Protein AF-A0A395J8V4-F1 (afdb_monomer)

Org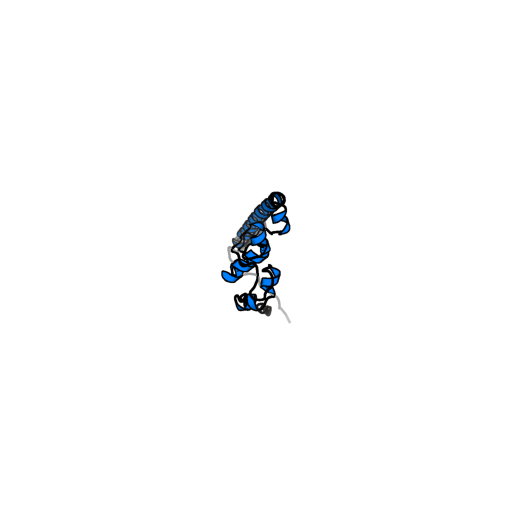anism: NCBI:txid38457

Structure (mmCIF, N/CA/C/O backbone):
data_AF-A0A395J8V4-F1
#
_entry.id   AF-A0A395J8V4-F1
#
loop_
_atom_site.group_PDB
_atom_site.id
_atom_site.type_symbol
_atom_site.label_atom_id
_atom_site.label_alt_id
_atom_site.label_comp_id
_atom_site.label_asym_id
_atom_site.label_entity_id
_atom_site.label_seq_id
_atom_site.pdbx_PDB_ins_code
_atom_site.Cartn_x
_atom_site.Cartn_y
_atom_site.Cartn_z
_atom_site.occupancy
_atom_site.B_iso_or_equiv
_atom_site.auth_seq_id
_atom_site.auth_comp_id
_atom_site.auth_asym_id
_atom_site.auth_atom_id
_atom_site.pdbx_PDB_model_num
ATOM 1 N N . MET A 1 1 ? 43.196 -47.792 -77.138 1.00 45.50 1 MET A N 1
ATOM 2 C CA . MET A 1 1 ? 43.009 -47.486 -75.701 1.00 45.50 1 MET A CA 1
ATOM 3 C C . MET A 1 1 ? 43.661 -46.152 -75.374 1.00 45.50 1 MET A C 1
ATOM 5 O O . MET A 1 1 ? 44.877 -46.075 -75.464 1.00 45.50 1 MET A O 1
ATOM 9 N N . ARG A 1 2 ? 42.881 -45.122 -75.016 1.00 33.94 2 ARG A N 1
ATOM 10 C CA . ARG A 1 2 ? 43.327 -43.952 -74.234 1.00 33.94 2 ARG A CA 1
ATOM 11 C C . ARG A 1 2 ? 42.113 -43.360 -73.506 1.00 33.94 2 ARG A C 1
ATOM 13 O O . ARG A 1 2 ? 41.144 -42.971 -74.145 1.00 33.94 2 ARG A O 1
ATOM 20 N N . SER A 1 3 ? 42.177 -43.406 -72.178 1.00 44.69 3 SER A N 1
ATOM 21 C CA . SER A 1 3 ? 41.243 -42.825 -71.207 1.00 44.69 3 SER A CA 1
ATOM 22 C C . SER A 1 3 ? 41.656 -41.383 -70.915 1.00 44.69 3 SER A C 1
ATOM 24 O O . SER A 1 3 ? 42.857 -41.133 -70.825 1.00 44.69 3 SER A O 1
ATOM 26 N N . ILE A 1 4 ? 40.704 -40.459 -70.753 1.00 40.88 4 ILE A N 1
ATOM 27 C CA . ILE A 1 4 ? 40.959 -39.134 -70.163 1.00 40.88 4 ILE A CA 1
ATOM 28 C C . ILE A 1 4 ? 39.671 -38.579 -69.535 1.00 40.88 4 ILE A C 1
ATOM 30 O O . ILE A 1 4 ? 38.987 -37.727 -70.093 1.00 40.88 4 ILE A O 1
ATOM 34 N N . TYR A 1 5 ? 39.334 -39.080 -68.346 1.00 48.12 5 TYR A N 1
ATOM 35 C CA . TYR A 1 5 ? 38.663 -38.243 -67.352 1.00 48.12 5 TYR A CA 1
ATOM 36 C C . TYR A 1 5 ? 39.722 -37.330 -66.722 1.00 48.12 5 TYR A C 1
ATOM 38 O O . TYR A 1 5 ? 40.770 -37.822 -66.308 1.00 48.12 5 TYR A O 1
ATOM 46 N N . GLY A 1 6 ? 39.435 -36.029 -66.617 1.00 47.56 6 GLY A N 1
ATOM 47 C CA . GLY A 1 6 ? 40.182 -35.108 -65.753 1.00 47.56 6 GLY A CA 1
ATOM 48 C C . GLY A 1 6 ? 40.641 -33.820 -66.434 1.00 47.56 6 GLY A C 1
ATOM 49 O O . GLY A 1 6 ? 41.796 -33.704 -66.825 1.00 47.56 6 GLY A O 1
ATOM 50 N N . GLY A 1 7 ? 39.757 -32.827 -66.515 1.00 44.06 7 GLY A N 1
ATOM 51 C CA . GLY A 1 7 ? 40.149 -31.423 -66.659 1.00 44.06 7 GLY A CA 1
ATOM 52 C C . GLY A 1 7 ? 39.548 -30.634 -65.492 1.00 44.06 7 GLY A C 1
ATOM 53 O O . GLY A 1 7 ? 38.337 -30.744 -65.289 1.00 44.06 7 GLY A O 1
ATOM 54 N N . PRO A 1 8 ? 40.336 -29.898 -64.685 1.00 50.38 8 PRO A N 1
ATOM 55 C CA . PRO A 1 8 ? 39.797 -29.134 -63.569 1.00 50.38 8 PRO A CA 1
ATOM 56 C C . PRO A 1 8 ? 39.004 -27.934 -64.097 1.00 50.38 8 PRO A C 1
ATOM 58 O O . PRO A 1 8 ? 39.416 -27.266 -65.046 1.00 50.38 8 PRO A O 1
ATOM 61 N N . LEU A 1 9 ? 37.863 -27.660 -63.463 1.00 59.59 9 LEU A N 1
ATOM 62 C CA . LEU A 1 9 ? 37.080 -26.439 -63.650 1.00 59.59 9 LEU A CA 1
ATOM 63 C C . LEU A 1 9 ? 37.890 -25.248 -63.112 1.00 59.59 9 LEU A C 1
ATOM 65 O O . LEU A 1 9 ? 37.717 -24.826 -61.973 1.00 59.59 9 LEU A O 1
ATOM 69 N N . GLY A 1 10 ? 38.820 -24.749 -63.924 1.00 48.97 10 GLY A N 1
ATOM 70 C CA . GLY A 1 10 ? 39.541 -23.508 -63.674 1.00 48.97 10 GLY A CA 1
ATOM 71 C C . GLY A 1 10 ? 38.615 -22.322 -63.914 1.00 48.97 10 GLY A C 1
ATOM 72 O O . GLY A 1 10 ? 37.991 -22.211 -64.972 1.00 48.97 10 GLY A O 1
ATOM 73 N N . THR A 1 11 ? 38.495 -21.460 -62.911 1.00 51.69 11 THR A N 1
ATOM 74 C CA . THR A 1 11 ? 37.719 -20.223 -62.959 1.00 51.69 11 THR A CA 1
ATOM 75 C C . THR A 1 11 ? 38.129 -19.387 -64.171 1.00 51.69 11 THR A C 1
ATOM 77 O O . THR A 1 11 ? 39.304 -19.141 -64.437 1.00 51.69 11 THR A O 1
ATOM 80 N N . ARG A 1 12 ? 37.129 -18.971 -64.950 1.00 52.19 12 ARG A N 1
ATOM 81 C CA . ARG A 1 12 ? 37.293 -18.062 -66.085 1.00 52.19 12 ARG A CA 1
ATOM 82 C C . ARG A 1 12 ? 37.953 -16.780 -65.566 1.00 52.19 12 ARG A C 1
ATOM 84 O O . ARG A 1 12 ? 37.371 -16.104 -64.724 1.00 52.19 12 ARG A O 1
ATOM 91 N N . VAL A 1 13 ? 39.157 -16.469 -66.042 1.00 57.06 13 VAL A N 1
ATOM 92 C CA . VAL A 1 13 ? 39.900 -15.261 -65.656 1.00 57.06 13 VAL A CA 1
ATOM 93 C C . VAL A 1 13 ? 39.157 -14.046 -66.214 1.00 57.06 13 VAL A C 1
ATOM 95 O O . VAL A 1 13 ? 39.265 -13.726 -67.396 1.00 57.06 13 VAL A O 1
ATOM 98 N N . ILE A 1 14 ? 38.333 -13.410 -65.380 1.00 61.47 14 ILE A N 1
ATOM 99 C CA . ILE A 1 14 ? 37.710 -12.122 -65.690 1.00 61.47 14 ILE A CA 1
ATOM 100 C C . ILE A 1 14 ? 38.732 -11.045 -65.328 1.00 61.47 14 ILE A C 1
ATOM 102 O O . ILE A 1 14 ? 39.151 -10.947 -64.174 1.00 61.47 14 ILE A O 1
ATOM 106 N N . THR A 1 15 ? 39.152 -10.250 -66.314 1.00 59.75 15 THR A N 1
ATOM 107 C CA . THR A 1 15 ? 40.082 -9.130 -66.123 1.00 59.75 15 THR A CA 1
ATOM 108 C C . THR A 1 15 ? 39.517 -8.18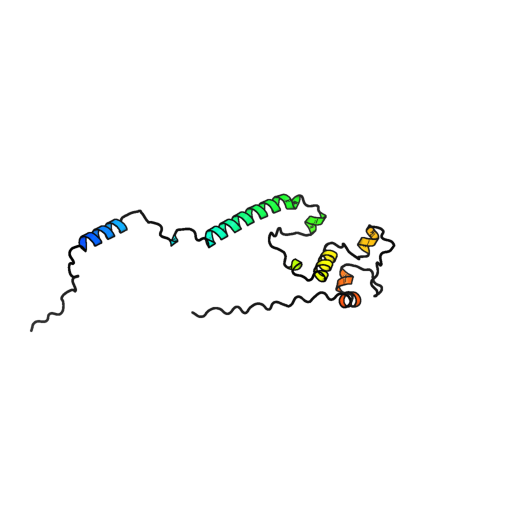0 -65.059 1.00 59.75 15 THR A C 1
ATOM 110 O O . THR A 1 15 ? 38.464 -7.584 -65.265 1.00 59.75 15 THR A O 1
ATOM 113 N N . GLY A 1 16 ? 40.181 -8.090 -63.901 1.00 63.19 16 GLY A N 1
ATOM 114 C CA . GLY A 1 16 ? 39.732 -7.303 -62.741 1.00 63.19 16 GLY A CA 1
ATOM 115 C C . GLY A 1 16 ? 39.438 -8.114 -61.473 1.00 63.19 16 GLY A C 1
ATOM 116 O O . GLY A 1 16 ? 39.414 -7.535 -60.390 1.00 63.19 16 GLY A O 1
ATOM 117 N N . ASN A 1 17 ? 39.297 -9.442 -61.567 1.00 72.31 17 ASN A N 1
ATOM 118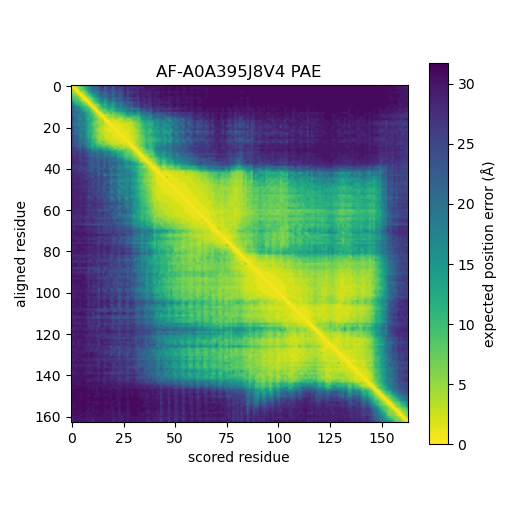 C CA . ASN A 1 17 ? 39.088 -10.278 -60.380 1.00 72.31 17 ASN A CA 1
ATOM 119 C C . ASN A 1 17 ? 40.325 -10.308 -59.469 1.00 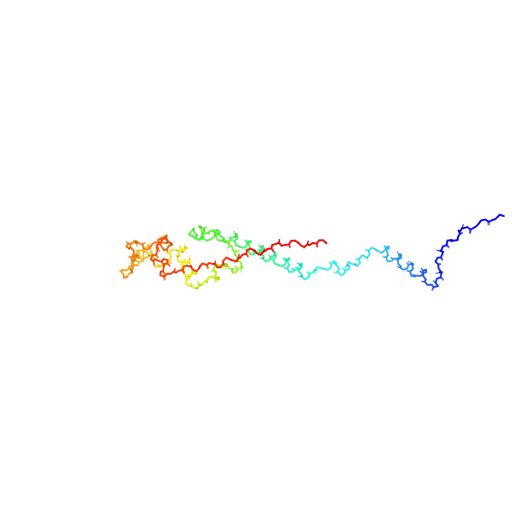72.31 17 ASN A C 1
ATOM 121 O O . ASN A 1 17 ? 40.182 -10.347 -58.260 1.00 72.31 17 ASN A O 1
ATOM 125 N N . GLU A 1 18 ? 41.531 -10.204 -60.031 1.00 77.75 18 GLU A N 1
ATOM 126 C CA . GLU A 1 18 ? 42.782 -10.144 -59.257 1.00 77.75 18 GLU A CA 1
ATOM 127 C C . GLU A 1 18 ? 42.887 -8.871 -58.405 1.00 77.75 18 GLU A C 1
ATOM 129 O O . GLU A 1 18 ? 43.382 -8.909 -57.280 1.00 77.75 18 GLU A O 1
ATOM 134 N N . ALA A 1 19 ? 42.382 -7.742 -58.915 1.00 79.56 19 ALA A N 1
ATOM 135 C CA . ALA A 1 19 ? 42.320 -6.495 -58.158 1.00 79.56 19 ALA A CA 1
ATOM 136 C C . ALA A 1 19 ? 41.263 -6.579 -57.048 1.00 79.56 19 ALA A C 1
ATOM 138 O O . ALA A 1 19 ? 41.507 -6.127 -55.933 1.00 79.56 19 ALA A O 1
ATOM 139 N N . ALA A 1 20 ? 40.113 -7.197 -57.336 1.00 79.69 20 ALA A N 1
ATOM 140 C CA . ALA A 1 20 ? 39.075 -7.444 -56.339 1.00 79.69 20 ALA A CA 1
ATOM 141 C C . ALA A 1 20 ? 39.560 -8.389 -55.227 1.00 79.69 20 ALA A C 1
ATOM 143 O O . ALA A 1 20 ? 39.350 -8.099 -54.053 1.00 79.69 20 ALA A O 1
ATOM 144 N N . ASP A 1 21 ? 40.255 -9.467 -55.590 1.00 80.19 21 ASP A N 1
ATOM 145 C CA . ASP A 1 21 ? 40.800 -10.449 -54.652 1.00 80.19 21 ASP A CA 1
ATOM 146 C C . ASP A 1 21 ? 41.897 -9.817 -53.789 1.00 80.19 21 ASP A C 1
ATOM 148 O O . ASP A 1 21 ? 41.869 -9.931 -52.570 1.00 80.19 21 ASP A O 1
ATOM 152 N N . SER A 1 22 ? 42.778 -9.011 -54.394 1.00 81.44 22 SER A N 1
ATOM 153 C CA . SER A 1 22 ? 43.798 -8.239 -53.667 1.00 81.44 22 SER A CA 1
ATOM 154 C C . SER A 1 22 ? 43.190 -7.253 -52.661 1.00 81.44 22 SER A C 1
ATOM 156 O O . SER A 1 22 ? 43.718 -7.088 -51.561 1.00 81.44 22 SER A O 1
ATOM 158 N N . LEU A 1 23 ? 42.078 -6.598 -53.012 1.00 81.69 23 LEU A N 1
ATOM 159 C CA . LEU A 1 23 ? 41.359 -5.696 -52.107 1.00 81.69 23 LEU A CA 1
ATOM 160 C C . LEU A 1 23 ? 40.637 -6.457 -50.986 1.00 81.69 23 LEU A C 1
ATOM 162 O O . LEU A 1 23 ? 40.629 -5.988 -49.848 1.00 81.69 23 LEU A O 1
ATOM 166 N N . ALA A 1 24 ? 40.070 -7.630 -51.279 1.00 81.00 24 ALA A N 1
ATOM 167 C CA . ALA A 1 24 ? 39.445 -8.493 -50.279 1.00 81.00 24 ALA A CA 1
ATOM 168 C C . ALA A 1 24 ? 40.476 -9.023 -49.270 1.00 81.00 24 ALA A C 1
ATOM 170 O O . ALA A 1 24 ? 40.249 -8.952 -48.062 1.00 81.00 24 ALA A O 1
ATOM 171 N N . ASP A 1 25 ? 41.639 -9.460 -49.753 1.00 80.62 25 ASP A N 1
ATOM 172 C CA . ASP A 1 25 ? 42.754 -9.932 -48.931 1.00 80.62 25 ASP A CA 1
ATOM 173 C C . ASP A 1 25 ? 43.338 -8.811 -48.057 1.00 80.62 25 ASP A C 1
ATOM 175 O O . ASP A 1 25 ? 43.701 -9.037 -46.902 1.00 80.62 25 ASP A O 1
ATOM 179 N N . ALA A 1 26 ? 43.406 -7.583 -48.586 1.00 82.50 26 ALA A N 1
ATOM 180 C CA . ALA A 1 26 ? 43.816 -6.403 -47.827 1.00 82.50 26 ALA A CA 1
ATOM 181 C C . ALA A 1 26 ? 42.796 -6.032 -46.737 1.00 82.50 26 ALA A C 1
ATOM 183 O O . ALA A 1 26 ? 43.192 -5.692 -45.624 1.00 82.50 26 ALA A O 1
ATOM 184 N N . GLY A 1 27 ? 41.495 -6.146 -47.027 1.00 77.00 27 GLY A N 1
ATOM 185 C CA . GLY A 1 27 ? 40.431 -5.960 -46.039 1.00 77.00 27 GLY A CA 1
ATOM 186 C C . GLY A 1 27 ? 40.466 -7.019 -44.934 1.00 77.00 27 GLY A C 1
ATOM 187 O O . GLY A 1 27 ? 40.388 -6.676 -43.757 1.00 77.00 27 GLY A O 1
ATOM 188 N N . ALA A 1 28 ? 40.672 -8.290 -45.293 1.00 76.38 28 ALA A N 1
ATOM 189 C CA . ALA A 1 28 ? 40.766 -9.403 -44.345 1.00 76.38 28 ALA A CA 1
ATOM 190 C C . ALA A 1 28 ? 41.991 -9.315 -43.417 1.00 76.38 28 ALA A C 1
ATOM 192 O O . ALA A 1 28 ? 41.936 -9.782 -42.283 1.00 76.38 28 ALA A O 1
ATOM 193 N N . LYS A 1 29 ? 43.090 -8.713 -43.891 1.00 78.19 29 LYS A N 1
ATOM 194 C CA . LYS A 1 29 ? 44.322 -8.477 -43.114 1.00 78.19 29 LYS A CA 1
ATOM 195 C C . LYS A 1 29 ? 44.304 -7.162 -42.334 1.00 78.19 29 LYS A C 1
ATOM 197 O O . LYS A 1 29 ? 45.270 -6.871 -41.634 1.00 78.19 29 LYS A O 1
ATOM 202 N N . SER A 1 30 ? 43.259 -6.346 -42.475 1.00 71.81 30 SER A N 1
ATOM 203 C CA . SER A 1 30 ? 43.139 -5.113 -41.706 1.00 71.81 30 SER A CA 1
ATOM 204 C C . SER A 1 30 ? 42.639 -5.421 -40.292 1.00 71.81 30 SER A C 1
ATOM 206 O O . SER A 1 30 ? 41.619 -6.079 -40.114 1.00 71.81 30 SER A O 1
ATOM 208 N N . ASP A 1 31 ? 43.328 -4.902 -39.274 1.00 66.44 31 ASP A N 1
ATOM 209 C CA . ASP A 1 31 ? 42.894 -4.999 -37.868 1.00 66.44 31 ASP A CA 1
ATOM 210 C C . ASP A 1 31 ? 41.675 -4.100 -37.563 1.00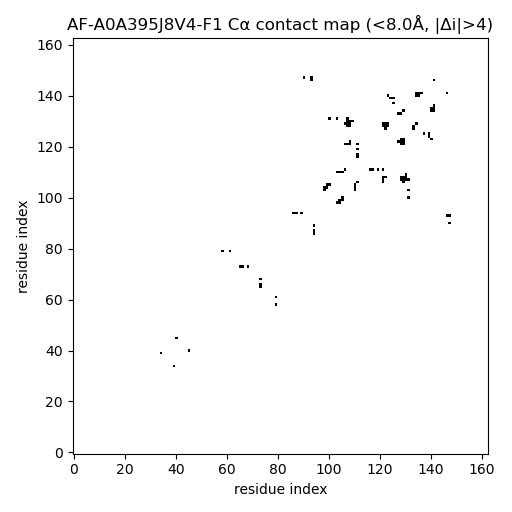 66.44 31 ASP A C 1
ATOM 212 O O . ASP A 1 31 ? 41.186 -4.033 -36.432 1.00 66.44 31 ASP A O 1
ATOM 216 N N . ILE A 1 32 ? 41.180 -3.379 -38.576 1.00 64.88 32 ILE A N 1
ATOM 217 C CA . ILE A 1 32 ? 40.010 -2.510 -38.497 1.00 64.88 32 ILE A CA 1
ATOM 218 C C . ILE A 1 32 ? 38.772 -3.383 -38.680 1.00 64.88 32 ILE A C 1
ATOM 220 O O . ILE A 1 32 ? 38.185 -3.482 -39.756 1.00 64.88 32 ILE A O 1
ATOM 224 N N . VAL A 1 33 ? 38.357 -4.017 -37.591 1.00 64.38 33 VAL A N 1
ATOM 225 C CA . VAL A 1 33 ? 37.014 -4.580 -37.499 1.00 64.38 33 VAL A CA 1
ATOM 226 C C . VAL A 1 33 ? 36.072 -3.396 -37.316 1.00 64.38 33 VAL A C 1
ATOM 228 O O . VAL A 1 33 ? 35.944 -2.901 -36.199 1.00 64.38 33 VAL A O 1
ATOM 231 N N . ASP A 1 34 ? 35.443 -2.911 -38.395 1.00 60.88 34 ASP A N 1
ATOM 232 C CA . ASP A 1 34 ? 34.245 -2.077 -38.251 1.00 60.88 34 ASP A CA 1
ATOM 233 C C . ASP A 1 34 ? 33.229 -2.948 -37.515 1.00 60.88 34 ASP A C 1
ATOM 235 O O . ASP A 1 34 ? 32.778 -3.968 -38.059 1.00 60.88 34 ASP A O 1
ATOM 239 N N . PRO A 1 35 ? 32.953 -2.659 -36.236 1.00 62.84 35 PRO A N 1
ATOM 240 C CA . PRO A 1 35 ? 32.091 -3.506 -35.462 1.00 62.84 35 PRO A CA 1
ATOM 241 C C . PRO A 1 35 ? 30.710 -3.170 -36.019 1.00 62.84 35 PRO A C 1
ATOM 243 O O . PRO A 1 35 ? 30.152 -2.116 -35.725 1.00 62.84 35 PRO A O 1
ATOM 246 N N . GLY A 1 36 ? 30.243 -4.012 -36.947 1.00 62.25 36 GLY A N 1
ATOM 247 C CA . GLY A 1 36 ? 29.087 -3.726 -37.790 1.00 62.25 36 GLY A CA 1
ATOM 248 C C . GLY A 1 36 ? 27.835 -3.380 -36.976 1.00 62.25 36 GLY A C 1
ATOM 249 O O . GLY A 1 36 ? 27.859 -3.375 -35.748 1.00 62.25 36 GLY A O 1
ATOM 250 N N . PRO A 1 37 ? 26.676 -3.151 -37.609 1.00 62.16 37 PRO A N 1
ATOM 251 C CA . PRO A 1 37 ? 25.465 -2.683 -36.920 1.00 62.16 37 PRO A CA 1
ATOM 252 C C . PRO A 1 37 ? 25.066 -3.488 -35.663 1.00 62.16 37 PRO A C 1
ATOM 254 O O . PRO A 1 37 ? 24.392 -2.970 -34.778 1.00 62.16 37 PRO A O 1
ATOM 257 N N . THR A 1 38 ? 25.509 -4.744 -35.563 1.00 61.22 38 THR A N 1
ATOM 258 C CA . THR A 1 38 ? 25.363 -5.650 -34.415 1.00 61.22 38 THR A CA 1
ATOM 259 C C . THR A 1 38 ? 26.181 -5.289 -33.169 1.00 61.22 38 THR A C 1
ATOM 261 O O . THR A 1 38 ? 25.885 -5.807 -32.096 1.00 61.22 38 THR A O 1
ATOM 264 N N . ALA A 1 39 ? 27.202 -4.442 -33.278 1.00 64.00 39 ALA A N 1
ATOM 265 C CA . ALA A 1 39 ? 28.019 -3.992 -32.154 1.00 64.00 39 ALA A CA 1
ATOM 266 C C . ALA A 1 39 ? 27.510 -2.701 -31.504 1.00 64.00 39 ALA A C 1
ATOM 268 O O . ALA A 1 39 ? 27.954 -2.337 -30.414 1.00 64.00 39 ALA A O 1
ATOM 269 N N . GLN A 1 40 ? 26.562 -2.019 -32.150 1.00 70.12 40 GLN A N 1
ATOM 270 C CA . GLN A 1 40 ? 25.896 -0.871 -31.558 1.00 70.12 40 GLN A CA 1
ATOM 271 C C . GLN A 1 40 ? 24.903 -1.351 -30.490 1.00 70.12 40 GLN A C 1
ATOM 273 O O . GLN A 1 40 ? 24.136 -2.291 -30.729 1.00 70.12 40 GLN A O 1
ATOM 278 N N . PRO A 1 41 ? 24.880 -0.731 -29.297 1.00 73.94 41 PRO A N 1
ATOM 279 C CA . PRO A 1 41 ? 23.930 -1.107 -28.265 1.00 73.94 41 PRO A CA 1
ATOM 280 C C . PRO A 1 41 ? 22.502 -0.872 -28.768 1.00 73.94 41 PRO A C 1
ATOM 282 O O . PRO A 1 41 ? 22.145 0.214 -29.223 1.00 73.94 41 PRO A O 1
ATOM 285 N N . THR A 1 42 ? 21.659 -1.901 -28.678 1.00 86.25 42 THR A N 1
ATOM 286 C CA . THR A 1 42 ? 20.254 -1.786 -29.087 1.00 86.25 42 THR A CA 1
ATOM 287 C C . THR A 1 42 ? 19.510 -0.795 -28.190 1.00 86.25 42 THR A C 1
ATOM 289 O O . THR A 1 42 ? 19.803 -0.687 -26.997 1.00 86.25 42 THR A O 1
ATOM 292 N N . ILE A 1 43 ? 18.485 -0.120 -28.723 1.00 87.81 43 ILE A N 1
ATOM 293 C CA . ILE A 1 43 ? 17.604 0.774 -27.941 1.00 87.81 43 ILE A CA 1
ATOM 294 C C . ILE A 1 43 ? 17.065 0.047 -26.696 1.00 87.81 43 ILE A C 1
ATOM 296 O O . ILE A 1 43 ? 17.059 0.591 -25.591 1.00 87.81 43 ILE A O 1
ATOM 300 N N . SER A 1 44 ? 16.677 -1.221 -26.860 1.00 88.69 44 SER A N 1
ATOM 301 C CA . SER A 1 44 ? 16.232 -2.097 -25.773 1.00 88.69 44 SER A CA 1
ATOM 302 C C . SER A 1 44 ? 17.322 -2.340 -24.723 1.00 88.69 44 SER A C 1
ATOM 304 O O . SER A 1 44 ? 17.027 -2.318 -23.527 1.00 88.69 44 SER A O 1
ATOM 306 N N . GLY A 1 45 ? 18.574 -2.541 -25.148 1.00 90.12 45 GLY A N 1
ATOM 307 C CA . GLY A 1 45 ? 19.738 -2.695 -24.274 1.00 90.12 45 GLY A CA 1
ATOM 308 C C . GLY A 1 45 ? 20.032 -1.432 -23.465 1.00 90.12 45 GLY A C 1
ATOM 309 O O . GLY A 1 45 ? 20.109 -1.499 -22.238 1.00 90.12 45 GLY A O 1
ATOM 310 N N . ILE A 1 46 ? 20.087 -0.271 -24.125 1.00 92.44 46 ILE A N 1
ATOM 311 C CA . ILE A 1 46 ? 20.261 1.038 -23.470 1.00 92.44 46 ILE A CA 1
ATOM 312 C C . ILE A 1 46 ? 19.142 1.268 -22.448 1.00 92.44 46 ILE A C 1
ATOM 314 O O . ILE A 1 46 ? 19.405 1.610 -21.295 1.00 92.44 46 ILE A O 1
ATOM 318 N N . GLY A 1 47 ? 17.890 1.009 -22.837 1.00 93.88 47 GLY A N 1
ATOM 319 C CA . GLY A 1 47 ? 16.738 1.135 -21.948 1.00 93.88 47 GLY A CA 1
ATOM 320 C C . GLY A 1 47 ? 16.812 0.208 -20.730 1.00 93.88 47 GLY A C 1
ATOM 321 O O . GLY A 1 47 ? 16.438 0.610 -19.629 1.00 93.88 47 GLY A O 1
ATOM 322 N N . SER A 1 48 ? 17.310 -1.020 -20.893 1.00 91.88 48 SER A N 1
ATOM 323 C CA . SER A 1 48 ? 17.526 -1.947 -19.775 1.00 91.88 48 SER A CA 1
ATOM 324 C C . SER A 1 48 ? 18.606 -1.451 -18.819 1.00 91.88 48 SER A C 1
ATOM 326 O O . SER A 1 48 ? 18.383 -1.471 -17.611 1.00 91.88 48 SER A O 1
ATOM 328 N N . ILE A 1 49 ? 19.724 -0.937 -19.336 1.00 93.62 49 ILE A N 1
ATOM 329 C CA . ILE A 1 49 ? 20.791 -0.348 -18.514 1.00 93.62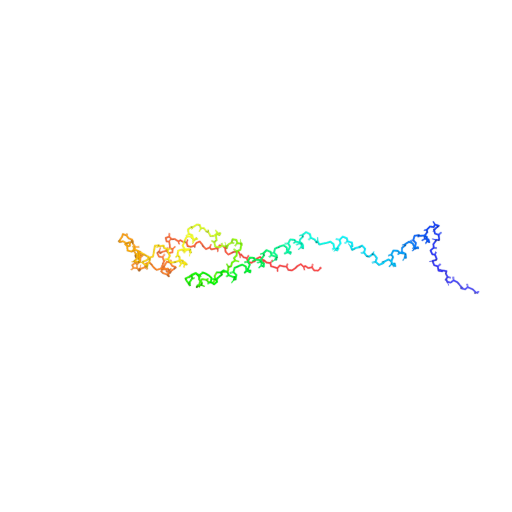 49 ILE A CA 1
ATOM 330 C C . ILE A 1 49 ? 20.258 0.857 -17.731 1.00 93.62 49 ILE A C 1
ATOM 332 O O . ILE A 1 49 ? 20.458 0.938 -16.519 1.00 93.62 49 ILE A O 1
ATOM 336 N N . ALA A 1 50 ? 19.516 1.752 -18.389 1.00 93.88 50 ALA A N 1
ATOM 337 C CA . ALA A 1 50 ? 18.918 2.919 -17.745 1.00 93.88 50 ALA A CA 1
ATOM 338 C C . ALA A 1 50 ? 17.959 2.528 -16.605 1.00 93.88 50 ALA A C 1
ATOM 340 O O . ALA A 1 50 ? 18.042 3.086 -15.511 1.00 93.88 50 ALA A O 1
ATOM 341 N N . ARG A 1 51 ? 17.091 1.528 -16.822 1.00 91.19 51 ARG A N 1
ATOM 342 C CA . ARG A 1 51 ? 16.196 1.003 -15.774 1.00 91.19 51 ARG A CA 1
ATOM 343 C C . ARG A 1 51 ? 16.970 0.412 -14.598 1.00 91.19 51 ARG A C 1
ATOM 345 O O . ARG A 1 51 ? 16.619 0.692 -13.456 1.00 91.19 51 ARG A O 1
ATOM 352 N N . SER A 1 52 ? 18.019 -0.365 -14.864 1.00 90.75 52 SER A N 1
ATOM 353 C CA . SER A 1 52 ? 18.862 -0.955 -13.818 1.00 90.75 52 SER A CA 1
ATOM 354 C C . SER A 1 52 ? 19.587 0.110 -12.994 1.00 90.75 52 SER A C 1
ATOM 356 O O . SER A 1 52 ? 19.614 0.025 -11.768 1.00 90.75 52 SER A O 1
ATOM 358 N N . LEU A 1 53 ? 20.127 1.146 -13.644 1.00 94.62 53 LEU A N 1
ATOM 359 C CA . LEU A 1 53 ? 20.757 2.280 -12.964 1.00 94.62 53 LEU A CA 1
ATOM 360 C C . LEU A 1 53 ? 19.757 3.023 -12.076 1.00 94.62 53 LEU A C 1
ATOM 362 O O . LEU A 1 53 ? 20.036 3.238 -10.898 1.00 94.62 53 LEU A O 1
ATOM 366 N N . ALA A 1 54 ? 18.582 3.358 -12.616 1.00 90.19 54 ALA A N 1
ATOM 367 C CA . ALA A 1 54 ? 17.524 4.015 -11.856 1.00 90.19 54 ALA A CA 1
ATOM 368 C C . ALA A 1 54 ? 17.126 3.179 -10.634 1.00 90.19 54 ALA A C 1
ATOM 370 O O . ALA A 1 54 ? 17.148 3.695 -9.518 1.00 90.19 54 ALA A O 1
ATOM 371 N N . HIS A 1 55 ? 16.866 1.881 -10.834 1.00 88.62 55 HIS A N 1
ATOM 372 C CA . HIS A 1 55 ? 16.530 0.945 -9.764 1.00 88.62 55 HIS A CA 1
ATOM 373 C C . HIS A 1 55 ? 17.595 0.951 -8.661 1.00 88.62 55 HIS A C 1
ATOM 375 O O . HIS A 1 55 ? 17.266 1.192 -7.501 1.00 88.62 55 HIS A O 1
ATOM 381 N N . ASN A 1 56 ? 18.873 0.788 -9.018 1.00 91.31 56 ASN A N 1
ATOM 382 C CA . ASN A 1 56 ? 19.982 0.757 -8.063 1.00 91.31 56 ASN A CA 1
ATOM 383 C C . ASN A 1 56 ? 20.103 2.050 -7.247 1.00 91.31 56 ASN A C 1
ATOM 385 O O . ASN A 1 56 ? 20.317 1.988 -6.034 1.00 91.31 56 ASN A O 1
ATOM 389 N N . VAL A 1 57 ? 19.938 3.213 -7.885 1.00 92.12 57 VAL A N 1
ATOM 390 C CA . VAL A 1 57 ? 19.958 4.512 -7.198 1.00 92.12 57 VAL A CA 1
ATOM 391 C C . VAL A 1 57 ? 18.805 4.606 -6.202 1.00 92.12 57 VAL A C 1
ATOM 393 O O . VAL A 1 57 ? 19.035 4.925 -5.034 1.00 92.12 57 VAL A O 1
ATOM 396 N N . THR A 1 58 ? 17.581 4.272 -6.619 1.00 89.25 58 THR A N 1
ATOM 397 C CA . THR A 1 58 ? 16.416 4.312 -5.724 1.00 89.25 58 THR A CA 1
ATOM 398 C C . THR A 1 58 ? 16.507 3.313 -4.577 1.00 89.25 58 THR A C 1
ATOM 400 O O . THR A 1 58 ? 16.268 3.693 -3.433 1.00 89.25 58 THR A O 1
ATOM 403 N N . SER A 1 59 ? 16.913 2.066 -4.826 1.00 88.25 59 SER A N 1
ATOM 404 C CA . SER A 1 59 ? 17.095 1.068 -3.766 1.00 88.25 59 SER A CA 1
ATOM 405 C C . SER A 1 59 ? 18.212 1.473 -2.804 1.00 88.25 59 SER A C 1
ATOM 407 O O . SER A 1 59 ? 18.077 1.314 -1.592 1.00 88.25 59 SER A O 1
ATOM 409 N N . GLY A 1 60 ? 19.308 2.037 -3.319 1.00 91.75 60 GLY A N 1
ATOM 410 C CA . GLY A 1 60 ? 20.400 2.562 -2.502 1.00 91.75 60 GLY A CA 1
ATOM 411 C C . GLY A 1 60 ? 19.962 3.731 -1.621 1.00 91.75 60 GLY A C 1
ATOM 412 O O . GLY A 1 60 ? 20.332 3.788 -0.449 1.00 91.75 60 GLY A O 1
ATOM 413 N N . TRP A 1 61 ? 19.141 4.639 -2.154 1.00 92.38 61 TRP A N 1
ATOM 414 C CA . TRP A 1 61 ? 18.522 5.704 -1.370 1.00 92.38 61 TRP A CA 1
ATOM 415 C C . TRP A 1 61 ? 17.579 5.138 -0.302 1.00 92.38 61 TRP A C 1
ATOM 417 O O . TRP A 1 61 ? 17.699 5.521 0.861 1.00 92.38 61 TRP A O 1
ATOM 427 N N . TRP A 1 62 ? 16.704 4.186 -0.645 1.00 91.88 62 TRP A N 1
ATOM 428 C CA . TRP A 1 62 ? 15.772 3.591 0.316 1.00 91.88 62 TRP A CA 1
ATOM 429 C C . TRP A 1 62 ? 16.498 2.928 1.482 1.00 91.88 62 TRP A C 1
ATOM 431 O O . TRP A 1 62 ? 16.212 3.250 2.626 1.00 91.88 62 TRP A O 1
ATOM 441 N N . ARG A 1 63 ? 17.518 2.103 1.218 1.00 89.69 63 ARG A N 1
ATOM 442 C CA . ARG A 1 63 ? 18.311 1.436 2.269 1.00 89.69 63 ARG A CA 1
ATOM 443 C C . ARG A 1 63 ? 18.980 2.412 3.239 1.00 89.69 63 ARG A C 1
ATOM 445 O O . ARG A 1 63 ? 19.185 2.076 4.400 1.00 89.69 63 ARG A O 1
ATOM 452 N N . LYS A 1 64 ? 19.335 3.615 2.775 1.00 93.06 64 LYS A N 1
ATOM 453 C CA . LYS A 1 64 ? 19.884 4.677 3.634 1.00 93.06 64 LYS A CA 1
ATOM 454 C C . LYS A 1 64 ? 18.806 5.351 4.489 1.00 93.06 64 LYS A C 1
ATOM 456 O O . LYS A 1 64 ? 19.114 5.800 5.587 1.00 93.06 64 LYS A O 1
ATOM 461 N N . ASN A 1 65 ? 17.569 5.430 3.998 1.00 90.50 65 ASN A N 1
ATOM 462 C CA . ASN A 1 65 ? 16.460 6.126 4.658 1.00 90.50 65 ASN A CA 1
ATOM 463 C C . ASN A 1 65 ? 15.573 5.204 5.505 1.00 90.50 65 ASN A C 1
ATOM 465 O O . ASN A 1 65 ? 15.004 5.653 6.487 1.00 90.50 65 ASN A O 1
ATOM 469 N N . GLU A 1 66 ? 15.465 3.917 5.191 1.00 89.00 66 GLU A N 1
ATOM 470 C CA . GLU A 1 66 ? 14.653 2.959 5.948 1.00 89.00 66 GLU A CA 1
ATOM 471 C C . GLU A 1 66 ? 14.933 2.996 7.471 1.00 89.00 66 GLU A C 1
ATOM 473 O O . GLU A 1 66 ? 13.975 3.019 8.252 1.00 89.00 66 GLU A O 1
ATOM 478 N N . PRO A 1 67 ? 16.192 3.108 7.948 1.00 89.62 67 PRO A N 1
ATOM 479 C CA . PRO A 1 67 ? 16.473 3.198 9.380 1.00 89.62 67 PRO A CA 1
ATOM 480 C C . PRO A 1 67 ? 16.005 4.504 10.039 1.00 89.62 67 PRO A C 1
ATOM 482 O O . PRO A 1 67 ? 15.919 4.552 11.267 1.00 89.62 67 PRO A O 1
ATOM 485 N N . THR A 1 68 ? 15.710 5.555 9.265 1.00 91.50 68 THR A N 1
ATOM 486 C CA . THR A 1 68 ? 15.197 6.837 9.783 1.00 91.50 68 THR A CA 1
ATOM 487 C C . THR A 1 68 ? 13.686 6.803 10.016 1.00 91.50 68 THR A C 1
ATOM 489 O O . THR A 1 68 ? 13.153 7.653 10.730 1.00 91.50 68 THR A O 1
ATOM 492 N N . LEU A 1 69 ? 12.986 5.789 9.492 1.00 86.31 69 LEU A N 1
ATOM 493 C CA . LEU A 1 69 ? 11.569 5.571 9.767 1.00 86.31 69 LEU A CA 1
ATOM 494 C C . LEU A 1 69 ? 11.335 5.306 11.257 1.00 86.31 69 LEU A C 1
ATOM 496 O O . LEU A 1 69 ? 12.102 4.593 11.921 1.00 86.31 69 LEU A O 1
ATOM 500 N N . SER A 1 70 ? 10.211 5.816 11.770 1.00 87.50 70 SER A N 1
ATOM 501 C CA . SER A 1 70 ? 9.772 5.516 13.133 1.00 87.50 70 SER A CA 1
ATOM 502 C C . SER A 1 70 ? 9.584 4.005 13.321 1.00 87.50 70 SER A C 1
ATOM 504 O O . SER A 1 70 ? 9.256 3.279 12.377 1.00 87.50 70 SER A O 1
ATOM 506 N N . GLY A 1 71 ? 9.756 3.511 14.552 1.00 86.00 71 GLY A N 1
ATOM 507 C CA . GLY A 1 71 ? 9.612 2.077 14.847 1.00 86.00 71 GLY A CA 1
ATOM 508 C C . GLY A 1 71 ? 8.250 1.505 14.428 1.00 86.00 71 GLY A C 1
ATOM 509 O O . GLY A 1 71 ? 8.163 0.354 14.003 1.00 86.00 71 GLY A O 1
ATOM 510 N N . GLY A 1 72 ? 7.203 2.339 14.461 1.00 81.88 72 GLY A N 1
ATOM 511 C CA . GLY A 1 72 ? 5.869 1.988 13.978 1.00 81.88 72 GLY A CA 1
ATOM 512 C C . GLY A 1 72 ? 5.838 1.668 12.484 1.00 81.88 72 GLY A C 1
ATOM 513 O O . GLY A 1 72 ? 5.271 0.646 12.114 1.00 81.88 72 GLY A O 1
ATOM 514 N N . TYR A 1 73 ? 6.481 2.484 11.642 1.00 80.81 73 TYR A N 1
ATOM 515 C CA . TYR A 1 73 ? 6.562 2.237 10.198 1.00 80.81 73 TYR A CA 1
ATOM 516 C C . TYR A 1 73 ? 7.529 1.103 9.854 1.00 80.81 73 TYR A C 1
ATOM 518 O O . TYR A 1 73 ? 7.242 0.300 8.972 1.00 80.81 73 TYR A O 1
ATOM 526 N N . ARG A 1 74 ? 8.631 0.957 10.597 1.00 84.38 74 ARG A N 1
ATOM 527 C CA . ARG A 1 74 ? 9.613 -0.116 10.372 1.00 84.38 74 ARG A CA 1
ATOM 528 C C . ARG A 1 74 ? 9.023 -1.518 10.553 1.00 84.38 74 ARG A C 1
ATOM 530 O O . ARG A 1 74 ? 9.399 -2.440 9.839 1.00 84.38 74 ARG A O 1
ATOM 537 N N . LYS A 1 75 ? 8.036 -1.670 11.447 1.00 85.44 75 LYS A N 1
ATOM 538 C CA . LYS A 1 75 ? 7.282 -2.925 11.638 1.00 85.44 75 LYS A CA 1
ATOM 539 C C . LYS A 1 75 ? 6.611 -3.424 10.352 1.00 85.44 75 LYS A C 1
ATOM 541 O O . LYS A 1 75 ? 6.342 -4.614 10.233 1.00 85.44 75 LYS A O 1
ATOM 546 N N . TRP A 1 76 ? 6.310 -2.527 9.419 1.00 79.75 76 TRP A N 1
ATOM 547 C CA . TRP A 1 76 ? 5.578 -2.861 8.202 1.00 79.75 76 TRP A CA 1
ATOM 548 C C . TRP A 1 76 ? 6.471 -3.441 7.111 1.00 79.75 76 TRP A C 1
ATOM 550 O O . TRP A 1 76 ? 5.912 -3.958 6.149 1.00 79.75 76 TRP A O 1
ATOM 560 N N . GLN A 1 77 ? 7.803 -3.357 7.266 1.00 82.31 77 GLN A N 1
ATOM 561 C CA . GLN A 1 77 ? 8.792 -3.907 6.329 1.00 82.31 77 GLN A CA 1
ATOM 562 C C . GLN A 1 77 ? 8.430 -3.580 4.873 1.00 82.31 77 GLN A C 1
ATOM 564 O O . GLN A 1 77 ? 8.285 -4.461 4.033 1.00 82.31 77 GLN A O 1
ATOM 569 N N . LEU A 1 78 ? 8.163 -2.296 4.611 1.00 76.88 78 LEU A N 1
ATOM 570 C CA . LEU A 1 78 ? 7.713 -1.853 3.298 1.00 76.88 78 LEU A CA 1
ATOM 571 C C . LEU A 1 78 ? 8.886 -1.852 2.321 1.00 76.88 78 LEU A C 1
ATOM 573 O O . LEU A 1 78 ? 9.892 -1.179 2.552 1.00 76.88 78 LEU A O 1
ATOM 577 N N . ASP A 1 79 ? 8.708 -2.539 1.198 1.00 77.12 79 ASP A N 1
ATOM 578 C CA . ASP A 1 79 ? 9.593 -2.392 0.054 1.00 77.12 79 ASP A CA 1
ATOM 579 C C . ASP A 1 79 ? 9.348 -1.047 -0.632 1.00 77.12 79 ASP A C 1
ATOM 581 O O . ASP A 1 79 ? 8.210 -0.591 -0.795 1.00 77.12 79 ASP A O 1
ATOM 585 N N . TYR A 1 80 ? 10.427 -0.414 -1.085 1.00 78.94 80 TYR A N 1
ATOM 586 C CA . TYR A 1 80 ? 10.320 0.769 -1.926 1.00 78.94 80 TYR A CA 1
ATOM 587 C C . TYR A 1 80 ? 10.034 0.359 -3.368 1.00 78.94 80 TYR A C 1
ATOM 589 O O . TYR A 1 80 ? 10.933 -0.037 -4.112 1.00 78.94 80 TYR A O 1
ATOM 597 N N . ALA A 1 81 ? 8.769 0.466 -3.766 1.00 75.56 81 ALA A N 1
ATOM 598 C CA . ALA A 1 81 ? 8.326 0.225 -5.130 1.00 75.56 81 ALA A CA 1
ATOM 599 C C . ALA A 1 81 ? 7.951 1.547 -5.816 1.00 75.56 81 ALA A C 1
ATOM 601 O O . ALA A 1 81 ? 7.088 2.281 -5.343 1.00 75.56 81 ALA A O 1
ATOM 602 N N . LEU A 1 82 ? 8.563 1.827 -6.973 1.00 73.00 82 LEU A N 1
ATOM 603 C CA . LEU A 1 82 ? 8.131 2.920 -7.861 1.00 73.00 82 LEU A CA 1
ATOM 604 C C . LEU A 1 82 ? 6.850 2.573 -8.626 1.00 73.00 82 LEU A C 1
ATOM 606 O O . LEU A 1 82 ? 6.136 3.453 -9.101 1.00 73.00 82 LEU A O 1
ATOM 610 N N . LYS A 1 83 ? 6.590 1.276 -8.802 1.00 81.56 83 LYS A N 1
ATOM 611 C CA . LYS A 1 83 ? 5.414 0.794 -9.514 1.00 81.56 83 LYS A CA 1
ATOM 612 C C . LYS A 1 83 ? 4.205 0.840 -8.594 1.00 81.56 83 LYS A C 1
ATOM 614 O O . LYS A 1 83 ? 4.288 0.455 -7.432 1.00 81.56 83 LYS A O 1
ATOM 619 N N . GLU A 1 84 ? 3.077 1.242 -9.165 1.00 83.31 84 GLU A N 1
ATOM 620 C CA . GLU A 1 84 ? 1.799 1.239 -8.472 1.00 83.31 84 GLU A CA 1
ATOM 621 C C . GLU A 1 84 ? 1.460 -0.172 -7.937 1.00 83.31 84 GLU A C 1
ATOM 623 O O . GLU A 1 84 ? 1.437 -1.132 -8.724 1.00 83.31 84 GLU A O 1
ATOM 628 N N . PRO A 1 85 ? 1.207 -0.319 -6.622 1.00 84.50 85 PRO A N 1
ATOM 629 C CA . PRO A 1 85 ? 0.810 -1.590 -6.029 1.00 84.50 85 PRO A CA 1
ATOM 630 C C . PRO A 1 85 ? -0.546 -2.061 -6.569 1.00 84.50 85 PRO A C 1
ATOM 632 O O . PRO A 1 85 ? -1.431 -1.264 -6.888 1.00 84.50 85 PRO A O 1
ATOM 635 N N . MET A 1 86 ? -0.733 -3.379 -6.677 1.00 84.44 86 MET A N 1
ATOM 636 C CA . MET A 1 86 ? -1.955 -3.957 -7.253 1.00 84.44 86 MET A CA 1
ATOM 637 C C . MET A 1 86 ? -3.205 -3.654 -6.423 1.00 84.44 86 MET A C 1
ATOM 639 O O . MET A 1 86 ? -4.310 -3.621 -6.955 1.00 84.44 86 MET A O 1
ATOM 643 N N . GLU A 1 87 ? -3.024 -3.397 -5.133 1.00 85.94 87 GLU A N 1
ATOM 644 C CA . GLU A 1 87 ? -4.053 -3.015 -4.180 1.00 85.94 87 GLU A CA 1
ATOM 645 C C . GLU A 1 87 ? -4.763 -1.723 -4.596 1.00 85.94 87 GLU A C 1
ATOM 647 O O . GLU A 1 87 ? -5.953 -1.579 -4.328 1.00 85.94 87 GLU A O 1
ATOM 652 N N . LEU A 1 88 ? -4.092 -0.812 -5.312 1.00 87.38 88 LEU A N 1
ATOM 653 C CA . LEU A 1 88 ? -4.733 0.400 -5.834 1.00 87.38 88 LEU A CA 1
ATOM 654 C C . LEU A 1 88 ? -5.728 0.122 -6.968 1.00 87.38 88 LEU A C 1
ATOM 656 O O . LEU A 1 88 ? -6.614 0.934 -7.219 1.00 87.38 88 LEU A O 1
ATOM 660 N N . LYS A 1 89 ? -5.668 -1.063 -7.586 1.00 89.25 89 LYS A N 1
ATOM 661 C CA . LYS A 1 89 ? -6.663 -1.510 -8.572 1.00 89.25 89 LYS A CA 1
ATOM 662 C C . LYS A 1 89 ? -7.951 -2.025 -7.929 1.00 89.25 89 LYS A C 1
ATOM 664 O O . LYS A 1 89 ? -8.908 -2.334 -8.641 1.00 89.25 89 LYS A O 1
ATOM 669 N N . LEU A 1 90 ? -7.983 -2.177 -6.603 1.00 87.25 90 LEU A N 1
ATOM 670 C CA . LEU A 1 90 ? -9.188 -2.586 -5.891 1.00 87.25 90 LEU A CA 1
ATOM 671 C C . LEU A 1 90 ? -10.268 -1.511 -6.024 1.00 87.25 90 LEU A C 1
ATOM 673 O O . LEU A 1 90 ? -9.991 -0.315 -6.111 1.00 87.25 90 LEU A O 1
ATOM 677 N N . SER A 1 91 ? -11.532 -1.934 -5.970 1.00 89.00 91 SER A N 1
ATOM 678 C CA . SER A 1 91 ? -12.633 -0.977 -5.874 1.00 89.00 91 SER A CA 1
ATOM 679 C C . SER A 1 91 ? -12.432 -0.066 -4.662 1.00 89.00 91 SER A C 1
ATOM 681 O O . SER A 1 91 ? -11.999 -0.516 -3.596 1.00 89.00 91 SER A O 1
ATOM 683 N N . ARG A 1 92 ? -12.796 1.213 -4.800 1.00 88.00 92 ARG A N 1
ATOM 684 C CA . ARG A 1 92 ? -12.658 2.217 -3.734 1.00 88.00 92 ARG A CA 1
ATOM 685 C C . ARG A 1 92 ? -13.175 1.737 -2.360 1.00 88.00 92 ARG A C 1
ATOM 687 O O . ARG A 1 92 ? -12.453 1.937 -1.384 1.00 88.00 92 ARG A O 1
ATOM 694 N N . PRO A 1 93 ? -14.339 1.057 -2.240 1.00 85.12 93 PRO A N 1
ATOM 695 C CA . PRO A 1 93 ? -14.803 0.527 -0.953 1.00 85.12 93 PRO A CA 1
ATOM 696 C C . PRO A 1 93 ? -13.897 -0.564 -0.367 1.00 85.12 93 PRO A C 1
ATOM 698 O O . PRO A 1 93 ? -13.714 -0.631 0.846 1.00 85.12 93 PRO A O 1
ATOM 701 N N . THR A 1 94 ? -13.322 -1.417 -1.216 1.00 85.94 94 THR A N 1
ATOM 702 C CA . THR A 1 94 ? -12.441 -2.512 -0.783 1.00 85.94 94 THR A CA 1
ATOM 703 C C . THR A 1 94 ? -11.083 -1.966 -0.353 1.00 85.94 94 THR A C 1
ATOM 705 O O . THR A 1 94 ? -10.598 -2.315 0.722 1.00 85.94 94 THR A O 1
ATOM 708 N N . LEU A 1 95 ? -10.512 -1.048 -1.140 1.00 88.62 95 LEU A N 1
ATOM 709 C CA . LEU A 1 95 ? -9.260 -0.370 -0.805 1.00 88.62 95 LEU A CA 1
ATOM 710 C C . LEU A 1 95 ? -9.377 0.401 0.516 1.00 88.62 95 LEU A C 1
ATOM 712 O O . LEU A 1 95 ? -8.514 0.265 1.3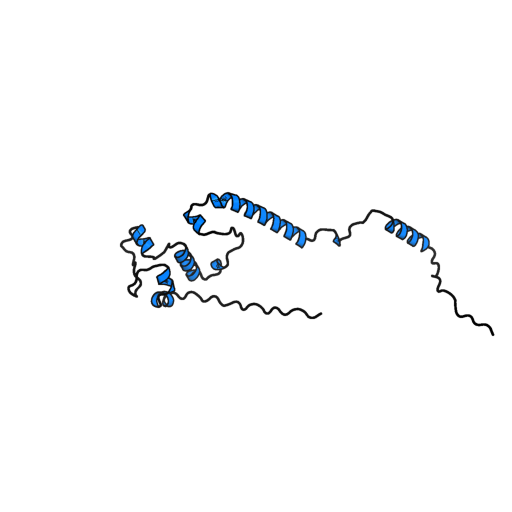79 1.00 88.62 95 LEU A O 1
ATOM 716 N N . HIS A 1 96 ? -10.469 1.149 0.711 1.00 87.94 96 HIS A N 1
ATOM 717 C CA . HIS A 1 96 ? -10.723 1.872 1.958 1.00 87.94 96 HIS A CA 1
ATOM 718 C C . HIS A 1 96 ? -10.661 0.941 3.180 1.00 87.94 96 HIS A C 1
ATOM 720 O O . HIS A 1 96 ? -9.996 1.255 4.165 1.00 87.94 96 HIS A O 1
ATOM 726 N N . ARG A 1 97 ? -11.299 -0.236 3.113 1.00 84.50 97 ARG A N 1
ATOM 727 C CA . ARG A 1 97 ? -11.273 -1.203 4.222 1.00 84.50 97 ARG A CA 1
ATOM 728 C C . ARG A 1 97 ? -9.913 -1.838 4.417 1.00 84.50 97 ARG A C 1
ATOM 730 O O . ARG A 1 97 ? -9.493 -1.991 5.556 1.00 84.50 97 ARG A O 1
ATOM 737 N N . LEU A 1 98 ? -9.227 -2.201 3.337 1.00 87.44 98 LEU A N 1
ATOM 738 C CA . LEU A 1 98 ? -7.880 -2.753 3.430 1.00 87.44 98 LEU A CA 1
ATOM 739 C C . LEU A 1 98 ? -6.949 -1.777 4.160 1.00 87.44 98 LEU A C 1
ATOM 741 O O . LEU A 1 98 ? -6.239 -2.173 5.085 1.00 87.44 98 LEU A O 1
ATOM 745 N N . LEU A 1 99 ? -7.000 -0.496 3.789 1.00 87.94 99 LEU A N 1
ATOM 746 C CA . LEU A 1 99 ? -6.240 0.556 4.457 1.00 87.94 99 LEU A CA 1
ATOM 747 C C . LEU A 1 99 ? -6.649 0.691 5.925 1.00 87.94 99 LEU A C 1
ATOM 749 O O . LEU A 1 99 ? -5.769 0.760 6.784 1.00 87.94 99 LEU A O 1
ATOM 753 N N . ALA A 1 100 ? -7.948 0.650 6.230 1.00 89.19 100 ALA A N 1
ATOM 754 C CA . ALA A 1 100 ? -8.436 0.706 7.603 1.00 89.19 100 ALA A CA 1
ATOM 755 C C . ALA A 1 100 ? -7.939 -0.477 8.450 1.00 89.19 100 ALA A C 1
ATOM 757 O O . ALA A 1 100 ? -7.422 -0.282 9.547 1.00 89.19 100 ALA A O 1
ATOM 758 N N . LEU A 1 101 ? -8.011 -1.702 7.926 1.00 87.75 101 LEU A N 1
ATOM 759 C CA . LEU A 1 101 ? -7.542 -2.916 8.599 1.00 87.75 101 LEU A CA 1
ATOM 760 C C . LEU A 1 101 ? -6.035 -2.873 8.872 1.00 87.75 101 LEU A C 1
ATOM 762 O O . LEU A 1 101 ? -5.602 -3.172 9.984 1.00 87.75 101 LEU A O 1
ATOM 766 N N . ARG A 1 102 ? -5.238 -2.472 7.873 1.00 84.62 102 ARG A N 1
ATOM 767 C CA . ARG A 1 102 ? -3.775 -2.399 7.999 1.00 84.62 102 ARG A CA 1
ATOM 768 C C . ARG A 1 102 ? -3.345 -1.325 8.989 1.00 84.62 102 ARG A C 1
ATOM 770 O O . ARG A 1 102 ? -2.493 -1.568 9.838 1.00 84.62 102 ARG A O 1
ATOM 777 N N . SER A 1 103 ? -3.936 -0.140 8.883 1.00 84.25 103 SER A N 1
ATOM 778 C CA . SER A 1 103 ? -3.592 1.002 9.734 1.00 84.25 103 SER A CA 1
ATOM 779 C C . SER A 1 103 ? -4.241 0.933 11.118 1.00 84.25 103 SER A C 1
ATOM 781 O O . SER A 1 103 ? -3.801 1.628 12.028 1.00 84.25 103 SER A O 1
ATOM 783 N N . ARG A 1 104 ? -5.274 0.096 11.290 1.00 83.88 104 ARG A N 1
ATOM 784 C CA . ARG A 1 104 ? -6.199 0.113 12.436 1.00 83.88 104 ARG A CA 1
ATOM 785 C C . ARG A 1 104 ? -6.873 1.476 12.642 1.00 83.88 104 ARG A C 1
ATOM 787 O O . ARG A 1 104 ? -7.360 1.759 13.734 1.00 83.88 104 ARG A O 1
ATOM 794 N N . HIS A 1 105 ? -6.911 2.303 11.600 1.00 81.62 105 HIS A N 1
ATOM 795 C CA . HIS A 1 105 ? -7.621 3.573 11.576 1.00 81.62 105 HIS A CA 1
ATOM 796 C C . HIS A 1 105 ? -8.935 3.398 10.825 1.00 81.62 105 HIS A C 1
ATOM 798 O O . HIS A 1 105 ? -8.955 2.936 9.690 1.00 81.62 105 HIS A O 1
ATOM 804 N N . GLY A 1 106 ? -10.043 3.755 11.458 1.00 84.00 106 GLY A N 1
ATOM 805 C CA . GLY A 1 106 ? -11.372 3.591 10.890 1.00 84.00 106 GLY A CA 1
ATOM 806 C C . GLY A 1 106 ? -12.404 3.445 11.991 1.00 84.00 106 GLY A C 1
ATOM 807 O O . GLY A 1 106 ? -12.157 3.813 13.138 1.00 84.00 106 GLY A O 1
ATOM 808 N N . ASP A 1 107 ? -13.543 2.863 11.638 1.00 87.00 107 ASP A N 1
ATOM 809 C CA . ASP A 1 107 ? -14.651 2.630 12.559 1.00 87.00 107 ASP A CA 1
ATOM 810 C C . ASP A 1 107 ? -14.397 1.403 13.456 1.00 87.00 107 ASP A C 1
ATOM 812 O O . ASP A 1 107 ? -15.075 0.379 13.377 1.00 87.00 107 ASP A O 1
ATOM 816 N N . PHE A 1 108 ? -13.336 1.486 14.260 1.00 90.75 108 PHE A N 1
ATOM 817 C CA . PHE A 1 108 ? -12.930 0.461 15.211 1.00 90.75 108 PHE A CA 1
ATOM 818 C C . PHE A 1 108 ? -13.039 0.978 16.633 1.00 90.75 108 PHE A C 1
ATOM 820 O O . PHE A 1 108 ? -12.642 2.103 16.934 1.00 90.75 108 PHE A O 1
ATOM 827 N N . GLU A 1 109 ? -13.462 0.098 17.535 1.00 91.38 109 GLU A N 1
ATOM 828 C CA . GLU A 1 109 ? -13.581 0.407 18.957 1.00 91.38 109 GLU A CA 1
ATOM 829 C C . GLU A 1 109 ? -12.262 0.950 19.529 1.00 91.38 109 GLU A C 1
ATOM 831 O O . GLU A 1 109 ? -12.247 1.969 20.216 1.00 91.38 109 GLU A O 1
ATOM 836 N N . ALA A 1 110 ? -11.138 0.303 19.208 1.00 88.81 110 ALA A N 1
ATOM 837 C CA . ALA A 1 110 ? -9.827 0.700 19.713 1.00 88.81 110 ALA A CA 1
ATOM 838 C C . ALA A 1 110 ? -9.431 2.124 19.291 1.00 88.81 110 ALA A C 1
ATOM 840 O O . ALA A 1 110 ? -8.769 2.815 20.060 1.00 88.81 110 ALA A O 1
ATOM 841 N N . TYR A 1 111 ? -9.830 2.559 18.091 1.00 90.81 111 TYR A N 1
ATOM 842 C CA . TYR A 1 111 ? -9.572 3.912 17.605 1.00 90.81 111 TYR A CA 1
ATOM 843 C C . TYR A 1 111 ? -10.441 4.922 18.361 1.00 90.81 111 TYR A C 1
ATOM 845 O O . TYR A 1 111 ? -9.909 5.837 18.988 1.00 90.81 111 TYR A O 1
ATOM 853 N N . HIS A 1 112 ? -11.754 4.689 18.404 1.00 91.44 112 HIS A N 1
ATOM 854 C CA . HIS A 1 112 ? -12.705 5.568 19.089 1.00 91.44 112 HIS A CA 1
ATOM 855 C C . HIS A 1 112 ? -12.409 5.718 20.583 1.00 91.44 112 HIS A C 1
ATOM 857 O O . HIS A 1 112 ? -12.401 6.835 21.094 1.00 91.44 112 HIS A O 1
ATOM 863 N N . LYS A 1 113 ? -12.035 4.629 21.270 1.00 90.50 113 LYS A N 1
ATOM 864 C CA . LYS A 1 113 ? -11.595 4.663 22.676 1.00 90.50 113 LYS A CA 1
ATOM 865 C C . LYS A 1 113 ? -10.340 5.509 22.880 1.00 90.50 113 LYS A C 1
ATOM 867 O O . LYS A 1 113 ? -10.244 6.237 23.864 1.00 90.50 113 LYS A O 1
ATOM 872 N N . ARG A 1 114 ? -9.368 5.424 21.965 1.00 90.19 114 ARG A N 1
ATOM 873 C CA . ARG A 1 114 ? -8.105 6.175 22.068 1.00 90.19 114 ARG A CA 1
ATOM 874 C C . ARG A 1 114 ? -8.319 7.681 21.934 1.00 90.19 114 ARG A C 1
ATOM 876 O O . ARG A 1 114 ? -7.631 8.443 22.604 1.00 90.19 114 ARG A O 1
ATOM 883 N N . PHE A 1 115 ? -9.256 8.080 21.076 1.00 88.19 115 PHE A N 1
ATOM 884 C CA . PHE A 1 115 ? -9.574 9.480 20.785 1.00 88.19 115 PHE A CA 1
ATOM 885 C C . PHE A 1 115 ? -10.791 10.016 21.554 1.00 88.19 115 PHE A C 1
ATOM 887 O O . PHE A 1 115 ? -11.106 11.193 21.424 1.00 88.19 115 PHE A O 1
ATOM 894 N N . LYS A 1 116 ? -11.417 9.190 22.406 1.00 89.25 116 LYS A N 1
ATOM 895 C CA . LYS A 1 116 ? -12.579 9.539 23.243 1.00 89.25 116 LYS A CA 1
ATOM 896 C C . LYS A 1 116 ? -13.775 10.062 22.436 1.00 89.25 116 LYS A C 1
ATOM 898 O O . LYS A 1 116 ? -14.404 11.043 22.814 1.00 89.25 116 LYS A O 1
ATOM 903 N N . HIS A 1 117 ? -14.084 9.397 21.327 1.00 89.88 117 HIS A N 1
ATOM 904 C CA . HIS A 1 117 ? -15.325 9.649 20.595 1.00 89.88 117 HIS A CA 1
ATOM 905 C C . HIS A 1 117 ? -16.491 8.980 21.337 1.00 89.88 117 HIS A C 1
ATOM 907 O O . HIS A 1 117 ? -16.562 7.752 21.376 1.00 89.88 117 HIS A O 1
ATOM 913 N N . GLU A 1 118 ? -17.361 9.774 21.969 1.00 82.94 118 GLU A N 1
ATOM 914 C CA . GLU A 1 118 ? -18.483 9.272 22.786 1.00 82.94 118 GLU A CA 1
ATOM 915 C C . GLU A 1 118 ? -19.718 8.895 21.959 1.00 82.94 118 GLU A C 1
ATOM 917 O O . GLU A 1 118 ? -20.516 8.060 22.371 1.00 82.94 118 GLU A O 1
ATOM 922 N N . ASP A 1 119 ? -19.857 9.479 20.773 1.00 84.12 119 ASP A N 1
ATOM 923 C CA . ASP A 1 119 ? -20.961 9.280 19.834 1.00 84.12 119 ASP A CA 1
ATOM 924 C C . ASP A 1 119 ? -20.737 8.108 18.866 1.00 84.12 119 ASP A C 1
ATOM 926 O O . ASP A 1 119 ? -21.623 7.740 18.091 1.00 84.12 119 ASP A O 1
ATOM 930 N N . ALA A 1 120 ? -19.550 7.506 18.893 1.00 83.88 120 ALA A N 1
ATOM 931 C CA . ALA A 1 120 ? -19.192 6.449 17.970 1.00 83.88 120 ALA A CA 1
ATOM 932 C C . ALA A 1 120 ? -19.818 5.104 18.357 1.00 83.88 120 ALA A C 1
ATOM 934 O O . ALA A 1 120 ? -19.579 4.559 19.436 1.00 83.88 120 ALA A O 1
ATOM 935 N N . GLU A 1 121 ? -20.535 4.498 17.411 1.00 86.06 121 GLU A N 1
ATOM 936 C CA . GLU A 1 121 ? -20.985 3.116 17.545 1.00 86.06 121 GLU A CA 1
ATOM 937 C C . GLU A 1 121 ? -19.773 2.176 17.492 1.00 86.06 121 GLU A C 1
ATOM 939 O O . GLU A 1 121 ? -19.202 1.917 16.432 1.00 86.06 121 GLU A O 1
ATOM 944 N N . THR A 1 122 ? -19.365 1.654 18.642 1.00 87.19 122 THR A N 1
ATOM 945 C CA . THR A 1 122 ? -18.180 0.795 18.763 1.00 87.19 122 THR A CA 1
ATOM 946 C C . THR A 1 122 ? -18.484 -0.688 18.575 1.00 87.19 122 THR A C 1
ATOM 948 O O . THR A 1 122 ? -17.554 -1.487 18.430 1.00 87.19 122 THR A O 1
ATOM 951 N N . HIS A 1 123 ? -19.762 -1.066 18.513 1.00 89.31 123 HIS A N 1
ATOM 952 C CA . HIS A 1 123 ? -20.205 -2.445 18.394 1.00 89.31 123 HIS A CA 1
ATOM 953 C C . HIS A 1 123 ? -20.829 -2.715 17.024 1.00 89.31 123 HIS A C 1
ATOM 955 O O . HIS A 1 123 ? -21.485 -1.893 16.386 1.00 89.31 123 HIS A O 1
ATOM 961 N N . CYS A 1 124 ? -20.573 -3.908 16.511 1.00 87.75 124 CYS A N 1
ATOM 962 C CA . CYS A 1 124 ? -21.262 -4.423 15.344 1.00 87.75 124 CYS A CA 1
ATOM 963 C C . CYS A 1 124 ? -22.706 -4.780 15.735 1.00 87.75 124 CYS A C 1
ATOM 965 O O . CYS A 1 124 ? -22.921 -5.225 16.862 1.00 87.75 124 CYS A O 1
ATOM 967 N N . PRO A 1 125 ? -23.691 -4.711 14.819 1.00 87.56 125 PRO A N 1
ATOM 968 C CA . PRO A 1 125 ? -25.055 -5.171 15.098 1.00 87.56 125 PRO A CA 1
ATOM 969 C C . PRO A 1 125 ? -25.161 -6.631 15.568 1.00 87.56 125 PRO A C 1
ATOM 971 O O . PRO A 1 125 ? -26.179 -7.026 16.119 1.00 87.56 125 PRO A O 1
ATOM 974 N N . CYS A 1 126 ? -24.117 -7.444 15.376 1.00 88.44 126 CYS A N 1
ATOM 975 C CA . CYS A 1 126 ? -24.034 -8.786 15.953 1.00 88.44 126 CYS A CA 1
ATOM 976 C C . CYS A 1 126 ? -23.710 -8.801 17.468 1.00 88.44 126 CYS A C 1
ATOM 978 O O . CYS A 1 126 ? -23.502 -9.875 18.027 1.00 88.44 126 CYS A O 1
ATOM 980 N N . GLY A 1 127 ? -23.538 -7.637 18.103 1.00 86.81 127 GLY A N 1
ATOM 981 C CA . GLY A 1 127 ? -23.220 -7.464 19.524 1.00 86.81 127 GLY A CA 1
ATOM 982 C C . GLY A 1 127 ? -21.732 -7.516 19.899 1.00 86.81 127 GLY A C 1
ATOM 983 O O . GLY A 1 127 ? -21.400 -7.340 21.065 1.00 86.81 127 GLY A O 1
ATOM 984 N N . LYS A 1 128 ? -20.811 -7.750 18.952 1.00 89.31 128 LYS A N 1
ATOM 985 C CA . LYS A 1 128 ? -19.359 -7.794 19.228 1.00 89.31 128 LYS A CA 1
ATOM 986 C C . LYS A 1 128 ? -18.697 -6.446 18.947 1.00 89.31 128 LYS A C 1
ATOM 988 O O . LYS A 1 128 ? -19.125 -5.728 18.047 1.00 89.31 128 LYS A O 1
ATOM 993 N N . ALA A 1 129 ? -17.616 -6.137 19.659 1.00 90.12 129 ALA A N 1
ATOM 994 C CA . ALA A 1 129 ? -16.805 -4.952 19.390 1.00 90.12 129 ALA A CA 1
ATOM 995 C C . ALA A 1 129 ? -16.279 -4.937 17.942 1.00 90.12 129 ALA A C 1
ATOM 997 O O . ALA A 1 129 ? -15.865 -5.967 17.396 1.00 90.12 129 ALA A O 1
ATOM 998 N N . LYS A 1 130 ? -16.256 -3.754 17.320 1.00 89.69 130 LYS A N 1
ATOM 999 C CA . LYS A 1 130 ? -15.664 -3.544 15.995 1.00 89.69 130 LYS A CA 1
ATOM 1000 C C . LYS A 1 130 ? -14.144 -3.621 16.099 1.00 89.69 130 LYS A C 1
ATOM 1002 O O . LYS A 1 130 ? -13.468 -2.624 16.356 1.00 89.69 130 LYS A O 1
ATOM 1007 N N . THR A 1 131 ? -13.600 -4.813 15.888 1.00 90.50 131 THR A N 1
ATOM 1008 C CA . THR A 1 131 ? -12.160 -5.039 15.722 1.00 90.50 131 THR A CA 1
ATOM 1009 C C . THR A 1 131 ? -11.819 -5.289 14.249 1.00 90.50 131 THR A C 1
ATOM 1011 O O . THR A 1 131 ? -12.695 -5.681 13.469 1.00 90.50 131 THR A O 1
ATOM 1014 N N . PRO A 1 132 ? -10.551 -5.093 13.837 1.00 87.06 132 PRO A N 1
ATOM 1015 C CA . PRO A 1 132 ? -10.110 -5.433 12.485 1.00 87.06 132 PRO A CA 1
ATOM 1016 C C . PRO A 1 132 ? -10.420 -6.885 12.106 1.00 87.06 132 PRO A C 1
ATOM 1018 O O . PRO A 1 132 ? -10.913 -7.155 11.018 1.00 87.06 132 PRO A O 1
ATOM 1021 N N . GLU A 1 133 ? -10.201 -7.816 13.032 1.00 86.62 133 GLU A N 1
ATOM 1022 C CA . GLU A 1 133 ? -10.510 -9.237 12.845 1.00 86.62 133 GLU A CA 1
ATOM 1023 C C . GLU A 1 133 ? -12.020 -9.457 12.702 1.00 86.62 133 GLU A C 1
ATOM 1025 O O . GLU A 1 133 ? -12.473 -10.169 11.807 1.00 86.62 133 GLU A O 1
ATOM 1030 N N . HIS A 1 134 ? -12.822 -8.784 13.532 1.00 87.69 134 HIS A N 1
ATOM 1031 C CA . HIS A 1 134 ? -14.271 -8.920 13.503 1.00 87.69 134 HIS A CA 1
ATOM 1032 C C . HIS A 1 134 ? -14.883 -8.515 12.155 1.00 87.69 134 HIS A C 1
ATOM 1034 O O . HIS A 1 134 ? -15.786 -9.197 11.674 1.00 87.69 134 HIS A O 1
ATOM 1040 N N . LEU A 1 135 ? -14.368 -7.460 11.512 1.00 81.44 135 LEU A N 1
ATOM 1041 C CA . LEU A 1 135 ? -14.827 -7.032 10.184 1.00 81.44 135 LEU A CA 1
ATOM 1042 C C . LEU A 1 135 ? -14.693 -8.124 9.113 1.00 81.44 135 LEU A C 1
ATOM 1044 O O . LEU A 1 135 ? -15.487 -8.140 8.174 1.00 81.44 135 LEU A O 1
ATOM 1048 N N . VAL A 1 136 ? -13.694 -9.003 9.235 1.00 83.44 136 VAL A N 1
ATOM 1049 C CA . VAL A 1 136 ? -13.415 -10.064 8.256 1.00 83.44 136 VAL A CA 1
ATOM 1050 C C . VAL A 1 136 ? -14.284 -11.298 8.508 1.00 83.44 136 VAL A C 1
ATOM 1052 O O . VAL A 1 136 ? -14.741 -11.923 7.556 1.00 83.44 136 VAL A O 1
ATOM 1055 N N . PHE A 1 137 ? -14.539 -11.639 9.776 1.00 84.56 137 PHE A N 1
ATOM 1056 C CA . PHE A 1 137 ? -15.230 -12.883 10.148 1.00 84.56 137 PHE A CA 1
ATOM 1057 C C . PHE A 1 137 ? -16.730 -12.728 10.417 1.00 84.56 137 PHE A C 1
ATOM 1059 O O . PHE A 1 137 ? -17.453 -13.721 10.464 1.00 84.56 137 PHE A O 1
ATOM 1066 N N . CYS A 1 138 ? -17.226 -11.511 10.634 1.00 86.69 138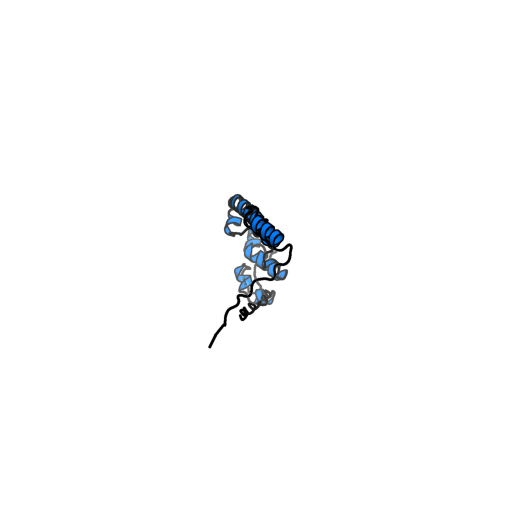 CYS A N 1
ATOM 1067 C CA . CYS A 1 138 ? -18.636 -11.300 10.933 1.00 86.69 138 CYS A CA 1
ATOM 1068 C C . CYS A 1 138 ? -19.496 -11.356 9.671 1.00 86.69 138 CYS A C 1
ATOM 1070 O O . CYS A 1 138 ? -19.369 -10.506 8.793 1.00 86.69 138 CYS A O 1
ATOM 1072 N N . GLU A 1 139 ? -20.446 -12.290 9.616 1.00 84.75 139 GLU A N 1
ATOM 1073 C CA . GLU A 1 139 ? -21.371 -12.408 8.485 1.00 84.75 139 GLU A CA 1
ATOM 1074 C C . GLU A 1 139 ? -22.172 -11.128 8.234 1.00 84.75 139 GLU A C 1
ATOM 1076 O O . GLU A 1 139 ? -22.367 -10.742 7.085 1.00 84.75 139 GLU A O 1
ATOM 1081 N N . ILE A 1 140 ? -22.615 -10.439 9.291 1.00 83.44 140 ILE A N 1
ATOM 1082 C CA . ILE A 1 140 ? -23.357 -9.177 9.159 1.00 83.44 140 ILE A CA 1
ATOM 1083 C C . ILE A 1 140 ? -22.459 -8.104 8.541 1.00 83.44 140 ILE A C 1
ATOM 1085 O O . ILE A 1 140 ? -22.884 -7.399 7.625 1.00 83.44 140 ILE A O 1
ATOM 1089 N N . SER A 1 141 ? -21.210 -8.003 9.004 1.00 77.81 141 SER A N 1
ATOM 1090 C CA . SER A 1 141 ? -20.238 -7.072 8.437 1.00 77.81 141 SER A CA 1
ATOM 1091 C C . SER A 1 141 ? -19.946 -7.402 6.977 1.00 77.81 141 SER A C 1
ATOM 1093 O O . SER A 1 141 ? -20.038 -6.510 6.147 1.00 77.81 141 SER A O 1
ATOM 1095 N N . VAL A 1 142 ? -19.685 -8.666 6.637 1.00 78.06 142 VAL A N 1
ATOM 1096 C CA . VAL A 1 142 ? -19.362 -9.096 5.267 1.00 78.06 142 VAL A CA 1
ATOM 1097 C C . VAL A 1 142 ? -20.548 -8.909 4.315 1.00 78.06 142 VAL A C 1
ATOM 1099 O O . VAL A 1 142 ? -20.363 -8.422 3.203 1.00 78.06 142 VAL A O 1
ATOM 1102 N N . ARG A 1 143 ? -21.781 -9.219 4.738 1.00 79.06 143 ARG A N 1
ATOM 1103 C CA . ARG A 1 143 ? -22.993 -9.040 3.912 1.00 79.06 143 ARG A CA 1
ATOM 1104 C C . ARG A 1 143 ? -23.284 -7.578 3.607 1.00 79.06 143 ARG A C 1
ATOM 1106 O O . ARG A 1 143 ? -23.648 -7.246 2.484 1.00 79.06 143 ARG A O 1
ATOM 1113 N N . ARG A 1 144 ? -23.108 -6.692 4.591 1.00 71.44 144 ARG A N 1
ATOM 1114 C CA . ARG A 1 144 ? -23.310 -5.243 4.409 1.00 71.44 144 ARG A CA 1
ATOM 1115 C C . ARG A 1 144 ? -22.290 -4.646 3.438 1.00 71.44 144 ARG A C 1
ATOM 1117 O O . ARG A 1 144 ? -22.490 -3.560 2.904 1.00 71.44 144 ARG A O 1
ATOM 1124 N N . PHE A 1 145 ? -21.188 -5.359 3.234 1.00 64.50 145 PHE A N 1
ATOM 1125 C CA . PHE A 1 145 ? -19.962 -4.837 2.677 1.00 64.50 145 PHE A CA 1
ATOM 1126 C C . PHE A 1 145 ? -19.156 -5.954 1.997 1.00 64.50 145 PHE A C 1
ATOM 1128 O O . PHE A 1 145 ? -18.049 -6.266 2.446 1.00 64.50 145 PHE A O 1
ATOM 1135 N N . PRO A 1 146 ? -19.660 -6.534 0.892 1.00 62.69 146 PRO A N 1
ATOM 1136 C CA . PRO A 1 146 ? -18.958 -7.607 0.206 1.00 62.69 146 PRO A CA 1
ATOM 1137 C C . PRO A 1 146 ? -17.566 -7.116 -0.202 1.00 62.69 146 PRO A C 1
ATOM 1139 O O . PRO A 1 146 ? -17.418 -6.091 -0.875 1.00 62.69 146 PRO A O 1
ATOM 1142 N N . LEU A 1 147 ? -16.529 -7.805 0.277 1.00 62.12 147 LEU A N 1
ATOM 1143 C CA . LEU A 1 147 ? -15.189 -7.664 -0.274 1.00 62.12 147 LEU A CA 1
ATOM 1144 C C . LEU A 1 147 ? -15.286 -8.235 -1.683 1.00 62.12 147 LEU A C 1
ATOM 1146 O O . LEU A 1 147 ? -15.649 -9.397 -1.853 1.00 62.12 147 LEU A O 1
ATOM 1150 N N . VAL A 1 148 ? -15.078 -7.392 -2.693 1.00 52.47 148 VAL A N 1
ATOM 1151 C CA . VAL A 1 148 ? -15.180 -7.828 -4.086 1.00 52.47 148 VAL A CA 1
ATOM 1152 C C . VAL A 1 148 ? -14.185 -8.967 -4.267 1.00 52.47 148 VAL A C 1
ATOM 1154 O O . VAL A 1 148 ? -12.982 -8.753 -4.117 1.00 52.47 148 VAL A O 1
ATOM 1157 N N . ALA A 1 149 ? -14.685 -10.172 -4.548 1.00 48.91 149 ALA A N 1
ATOM 1158 C CA . ALA A 1 149 ? -13.837 -11.285 -4.933 1.00 48.91 149 ALA A CA 1
ATOM 1159 C C . ALA A 1 149 ? -13.008 -10.810 -6.127 1.00 48.91 149 ALA A C 1
ATOM 1161 O O . ALA A 1 149 ? -13.563 -10.420 -7.160 1.00 48.91 149 ALA A O 1
ATOM 1162 N N . ALA A 1 150 ? -11.685 -10.770 -5.964 1.00 48.06 150 ALA A N 1
ATOM 1163 C CA . ALA A 1 150 ? -10.803 -10.565 -7.094 1.00 48.06 150 ALA A CA 1
ATOM 1164 C C . ALA A 1 150 ? -11.186 -11.632 -8.120 1.00 48.06 150 ALA A C 1
ATOM 1166 O O . ALA A 1 150 ? -11.142 -12.823 -7.811 1.00 48.06 150 ALA A O 1
ATOM 1167 N N . LYS A 1 151 ? -11.621 -11.212 -9.314 1.00 41.34 151 LYS A N 1
ATOM 1168 C CA . LYS A 1 151 ? -11.715 -12.130 -10.446 1.00 41.34 151 LYS A CA 1
ATOM 1169 C C . LYS A 1 151 ? -10.341 -12.775 -10.535 1.00 41.34 151 LYS A C 1
ATOM 1171 O O . LYS A 1 151 ? -9.358 -12.075 -10.773 1.00 41.34 151 LYS A O 1
ATOM 1176 N N . THR A 1 152 ? -10.261 -14.066 -10.243 1.00 39.59 152 THR A N 1
ATOM 1177 C CA . THR A 1 152 ? -9.044 -14.841 -10.425 1.00 39.59 152 THR A CA 1
ATOM 1178 C C . THR A 1 152 ? -8.663 -14.678 -11.890 1.00 39.59 152 THR A C 1
ATOM 1180 O O . THR A 1 152 ? -9.337 -15.225 -12.761 1.00 39.59 152 THR A O 1
ATOM 1183 N N . CYS A 1 153 ? -7.642 -13.873 -12.189 1.00 35.69 153 CYS A N 1
ATOM 1184 C CA . CYS A 1 153 ? -6.987 -13.970 -13.482 1.00 35.69 153 CYS A CA 1
ATOM 1185 C C . CYS A 1 153 ? -6.403 -15.377 -13.523 1.00 35.69 153 CYS A C 1
ATOM 1187 O O . CYS A 1 153 ? -5.459 -15.683 -12.797 1.00 35.69 153 CYS A O 1
ATOM 1189 N N . SER A 1 154 ? -7.038 -16.247 -14.304 1.00 42.81 154 SER A N 1
ATOM 1190 C CA . SER A 1 154 ? -6.514 -17.564 -14.631 1.00 42.81 154 SER A CA 1
ATOM 1191 C C . SER A 1 154 ? -5.072 -17.405 -15.124 1.00 42.81 154 SER A C 1
ATOM 1193 O O . SER A 1 154 ? -4.836 -16.522 -15.958 1.00 42.81 154 SER A O 1
ATOM 1195 N N . PRO A 1 155 ? -4.114 -18.220 -14.652 1.00 40.25 155 PRO A N 1
ATOM 1196 C CA . PRO A 1 155 ? -2.777 -18.237 -15.224 1.00 40.25 155 PRO A CA 1
ATOM 1197 C C . PRO A 1 155 ? -2.919 -18.544 -16.713 1.00 40.25 155 PRO A C 1
ATOM 1199 O O . PRO A 1 155 ? -3.512 -19.556 -17.084 1.00 40.25 155 PRO A O 1
ATOM 1202 N N . THR A 1 156 ? -2.456 -17.638 -17.567 1.00 44.34 156 THR A N 1
ATOM 1203 C CA . THR A 1 156 ? -2.413 -17.870 -19.008 1.00 44.34 156 THR A CA 1
ATOM 1204 C C . THR A 1 156 ? -1.567 -19.108 -19.278 1.00 44.34 156 THR A C 1
ATOM 1206 O O . THR A 1 156 ? -0.417 -19.183 -18.846 1.00 44.34 156 THR A O 1
ATOM 1209 N N . ASP A 1 157 ? -2.186 -20.059 -19.970 1.00 39.22 157 ASP A N 1
ATOM 1210 C CA . ASP A 1 157 ? -1.642 -21.307 -20.492 1.00 39.22 157 ASP A CA 1
ATOM 1211 C C . ASP A 1 157 ? -0.296 -21.070 -21.206 1.00 39.22 157 ASP A C 1
ATOM 1213 O O . ASP A 1 157 ? -0.230 -20.466 -22.279 1.00 39.22 157 ASP A O 1
ATOM 1217 N N . ASN A 1 158 ? 0.796 -21.504 -20.571 1.00 42.97 158 ASN A N 1
ATOM 1218 C CA . ASN A 1 158 ? 2.127 -21.551 -21.169 1.00 42.97 158 ASN A CA 1
ATOM 1219 C C . ASN A 1 158 ? 2.169 -22.744 -22.130 1.00 42.97 158 ASN A C 1
ATOM 1221 O O . ASN A 1 158 ? 2.490 -23.863 -21.727 1.00 42.97 158 ASN A O 1
ATOM 1225 N N . ARG A 1 159 ? 1.882 -22.511 -23.413 1.00 40.00 159 ARG A N 1
ATOM 1226 C CA . ARG A 1 159 ? 2.164 -23.492 -24.466 1.00 40.00 159 ARG A CA 1
ATOM 1227 C C . ARG A 1 159 ? 3.543 -23.206 -25.082 1.00 40.00 159 ARG A C 1
ATOM 1229 O O . ARG A 1 159 ? 3.711 -22.142 -25.678 1.00 40.00 159 ARG A O 1
ATOM 1236 N N . PRO A 1 160 ? 4.530 -24.115 -24.976 1.00 45.59 160 PRO A N 1
ATOM 1237 C CA . PRO A 1 160 ? 5.814 -23.947 -25.645 1.00 45.59 160 PRO A CA 1
ATOM 1238 C C . PRO A 1 160 ? 5.653 -24.125 -27.160 1.00 45.59 160 PRO A C 1
ATOM 1240 O O . PRO A 1 160 ? 5.005 -25.065 -27.628 1.00 45.59 160 PRO A O 1
ATOM 1243 N N . GLY A 1 161 ? 6.233 -23.191 -27.916 1.00 39.66 161 GLY A N 1
ATOM 1244 C CA . GLY A 1 161 ? 6.318 -23.241 -29.372 1.00 39.66 161 GLY A CA 1
ATOM 1245 C C . GLY A 1 161 ? 7.060 -24.490 -29.840 1.00 39.66 161 G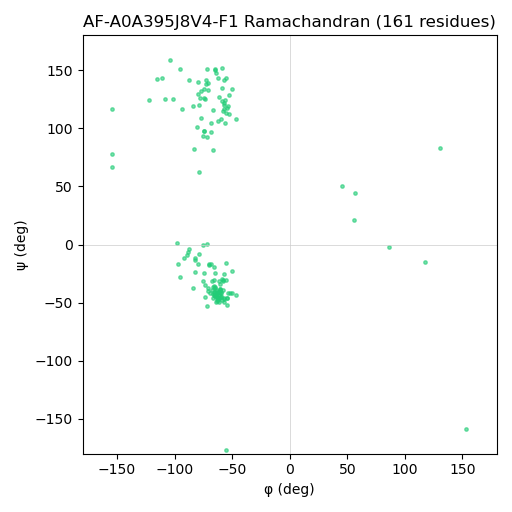LY A C 1
ATOM 1246 O O . GLY A 1 161 ? 8.092 -24.865 -29.285 1.00 39.66 161 GLY A O 1
ATOM 1247 N N . ARG A 1 162 ? 6.484 -25.148 -30.845 1.00 39.84 162 ARG A N 1
ATOM 1248 C CA . ARG A 1 162 ? 7.048 -26.307 -31.532 1.00 39.84 162 ARG A CA 1
ATOM 1249 C C . ARG A 1 162 ? 8.208 -25.852 -32.430 1.00 39.84 162 ARG A C 1
ATOM 1251 O O . ARG A 1 162 ? 8.095 -24.805 -33.063 1.00 39.84 162 ARG A O 1
ATOM 1258 N N . ALA A 1 163 ? 9.274 -26.653 -32.411 1.00 44.38 163 ALA A N 1
ATOM 1259 C CA . ALA A 1 163 ? 10.457 -26.580 -33.268 1.00 44.38 163 ALA A CA 1
ATOM 1260 C C . ALA A 1 163 ? 10.131 -26.609 -34.768 1.00 44.38 163 ALA A C 1
ATOM 1262 O O . ALA A 1 163 ? 9.079 -27.194 -35.127 1.00 44.38 163 ALA A O 1
#

Mean predicted aligned error: 17.09 Å

pLDDT: mean 76.28, std 16.72, range [33.94, 94.62]

Secondary structure (DSSP, 8-state):
---------PPP--TTHHHHHHHHHHHHT-S-----GGGSPPHHHHHHHHHHHHHHHHHHHHHHHGGGS-HHHHTT-----SSPPGGGGS-HHHHHHHHHHHHT-SS-HHHHHHHT-SS---B-TTSSB--HHHHHH-HHHHHHS--------PPP--PPPP-

Solvent-accessible surface area (backbone atoms only — not comparable to full-atom values): 10567 Å² total; per-residue (Å²): 142,86,88,82,88,87,79,82,90,70,77,79,85,54,94,60,52,69,60,52,50,52,50,50,54,51,56,73,70,42,90,75,69,74,69,52,84,85,66,54,80,46,72,69,54,52,51,50,51,51,51,51,51,51,50,52,53,52,53,55,51,44,68,70,46,55,80,74,47,53,72,77,60,52,74,65,70,74,76,92,65,94,63,84,60,74,65,76,74,43,56,69,74,47,36,53,48,52,52,21,52,74,69,58,50,61,92,26,30,72,40,34,65,75,71,65,51,84,87,60,79,38,56,40,98,86,74,44,65,26,41,66,68,44,52,73,71,32,65,69,49,32,70,78,50,69,68,73,75,73,77,77,76,70,82,79,82,87,74,82,82,81,132

Sequence (163 aa):
MRSIYGGPLGTRVITGNEAADSLADAGAKSDIVDPGPTAQPTISGIGSIARSLAHNVTSGWWRKNEPTLSGGYRKWQLDYALKEPMELKLSRPTLHRLLALRSRHGDFEAYHKRFKHEDAETHCPCGKAKTPEHLVFCEISVRRFPLVAAKTCSPTDNRPGRA

Foldseek 3Di:
DDDDDDDDPDDDDDPCVVVVVVVVVVVVPDPPPPVPPVPDQDPVRVVVVVVVVVVCVQQVVCVVCLVVDDPVVVVVVDDDDPDDDCLVVFDPLLSVLVCCLVVVDDLFLVNCVVVVPPPRDQADPVGHGRDSVCCVPPPSNCVVRPNPPPPPPDPPDDDDDDD

Radius of gyration: 36.53 Å; Cα contacts (8 Å, |Δi|>4): 61; chains: 1; bounding box: 69×57×99 Å